Protein AF-A0A2T4LJY0-F1 (afdb_monomer_lite)

Radius of gyration: 18.74 Å; chains: 1; bounding box: 38×37×56 Å

Sequence (133 aa):
SNMKETLFNQITEEEFNLIVSLGTGAVKVPRYFFISEEDTFEPNQTYTLFTHTYNGIKRNGYHFYTQLEQGDKLVFYNKKMDQSVVGIGEVTQHIHEKSPIAGRTNSTAIEVLYEHHITPLTLSTLNKHPKLK

Structure (mmCIF, N/CA/C/O backbone):
data_AF-A0A2T4LJY0-F1
#
_entry.id   AF-A0A2T4LJY0-F1
#
loop_
_atom_site.group_PDB
_atom_site.id
_atom_site.type_symbol
_atom_site.label_atom_id
_atom_site.label_alt_id
_atom_site.label_comp_id
_atom_site.label_asym_id
_atom_site.label_entity_id
_atom_site.label_seq_id
_atom_site.pdbx_PDB_ins_code
_atom_site.Cartn_x
_atom_site.Cartn_y
_atom_site.Cartn_z
_atom_site.occupancy
_atom_site.B_iso_or_equiv
_atom_site.auth_seq_id
_atom_site.auth_comp_id
_atom_site.auth_asym_id
_atom_site.auth_atom_id
_atom_site.pdbx_PDB_model_num
ATOM 1 N N . SER A 1 1 ? 7.086 -12.219 24.845 1.00 49.09 1 SER A N 1
ATOM 2 C CA . SER A 1 1 ? 6.364 -12.814 25.985 1.00 49.09 1 SER A CA 1
ATOM 3 C C . SER A 1 1 ? 6.324 -11.788 27.099 1.00 49.09 1 SER A C 1
ATOM 5 O O . SER A 1 1 ? 7.398 -11.411 27.543 1.00 49.09 1 SER A O 1
ATOM 7 N N . ASN A 1 2 ? 5.148 -11.241 27.434 1.00 51.44 2 ASN A N 1
ATOM 8 C CA . ASN A 1 2 ? 4.957 -10.356 28.599 1.00 51.44 2 ASN A CA 1
ATOM 9 C C . ASN A 1 2 ? 3.466 -10.149 28.951 1.00 51.44 2 ASN A C 1
ATOM 11 O O . ASN A 1 2 ? 3.077 -9.075 29.396 1.00 51.44 2 ASN A O 1
ATOM 15 N N . MET A 1 3 ? 2.613 -11.161 28.769 1.00 61.09 3 MET A N 1
ATOM 16 C CA . MET A 1 3 ? 1.339 -11.173 29.497 1.00 61.09 3 MET A CA 1
ATOM 17 C C . MET A 1 3 ? 1.603 -11.839 30.842 1.00 61.09 3 MET A C 1
ATOM 19 O O . MET A 1 3 ? 1.994 -13.002 30.890 1.00 61.09 3 MET A O 1
ATOM 23 N N . LYS A 1 4 ? 1.476 -11.068 31.921 1.00 70.88 4 LYS A N 1
ATOM 24 C CA . LYS A 1 4 ? 1.493 -11.591 33.289 1.00 70.88 4 LYS A CA 1
ATOM 25 C C . LYS A 1 4 ? 0.062 -11.959 33.666 1.00 70.88 4 LYS A C 1
ATOM 27 O O . LYS A 1 4 ? -0.871 -11.308 33.200 1.00 70.88 4 LYS A O 1
ATOM 32 N N . GLU A 1 5 ? -0.110 -12.977 34.500 1.00 75.88 5 GLU A N 1
ATOM 33 C CA . GLU A 1 5 ? -1.409 -13.277 35.105 1.00 75.88 5 GLU A CA 1
ATOM 34 C C . GLU A 1 5 ? -1.901 -12.025 35.842 1.00 75.88 5 GLU A C 1
ATOM 36 O O . GLU A 1 5 ? -1.234 -11.506 36.738 1.00 75.88 5 GLU A O 1
ATOM 41 N N . THR A 1 6 ? -3.007 -11.444 35.387 1.00 74.06 6 THR A N 1
ATOM 42 C CA . THR A 1 6 ? -3.549 -10.190 35.919 1.00 74.06 6 THR A CA 1
ATOM 43 C C . THR A 1 6 ? -5.058 -10.200 35.727 1.00 74.06 6 THR A C 1
ATOM 45 O O . THR A 1 6 ? -5.552 -10.608 34.677 1.00 74.06 6 THR A O 1
ATOM 48 N N . LEU A 1 7 ? -5.791 -9.768 36.751 1.00 76.06 7 LEU A N 1
ATOM 49 C CA . LEU A 1 7 ? -7.230 -9.555 36.658 1.00 76.06 7 LEU A CA 1
ATOM 50 C C . LEU A 1 7 ? -7.484 -8.315 35.789 1.00 76.06 7 LEU A C 1
ATOM 52 O O . LEU A 1 7 ? -6.961 -7.240 36.084 1.00 76.06 7 LEU A O 1
ATOM 56 N N . PHE A 1 8 ? -8.276 -8.453 3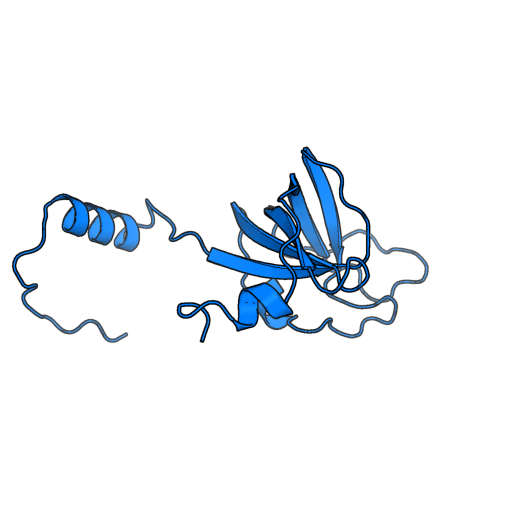4.727 1.00 77.81 8 PHE A N 1
ATOM 57 C CA . PHE A 1 8 ? -8.745 -7.292 33.973 1.00 77.81 8 PHE A CA 1
ATOM 58 C C . PHE A 1 8 ? -9.708 -6.465 34.842 1.00 77.81 8 PHE A C 1
ATOM 60 O O . PHE A 1 8 ? -10.474 -7.021 35.632 1.00 77.81 8 PHE A O 1
ATOM 67 N N . ASN A 1 9 ? -9.688 -5.137 34.688 1.00 78.06 9 ASN A N 1
ATOM 68 C CA . ASN A 1 9 ? -10.768 -4.285 35.198 1.00 78.06 9 ASN A CA 1
ATOM 69 C C . ASN A 1 9 ? -12.103 -4.686 34.539 1.00 78.06 9 ASN A C 1
ATOM 71 O O . ASN A 1 9 ? -12.104 -5.432 33.563 1.00 78.06 9 ASN A O 1
ATOM 75 N N . GLN A 1 10 ? -13.240 -4.201 35.052 1.00 84.00 10 GLN A N 1
ATOM 76 C CA . GLN A 1 10 ? -14.543 -4.447 34.419 1.00 84.00 10 GLN A CA 1
ATOM 77 C C . GLN A 1 10 ? -14.523 -3.952 32.963 1.00 84.00 10 GLN A C 1
ATOM 79 O O . GLN A 1 10 ? -14.546 -2.748 32.722 1.00 84.00 10 GLN A O 1
ATOM 84 N N . ILE A 1 11 ? -14.436 -4.893 32.022 1.00 88.25 11 ILE A N 1
ATOM 85 C CA . ILE A 1 11 ? -14.542 -4.664 30.580 1.00 88.25 11 ILE A CA 1
ATOM 86 C C . ILE A 1 11 ? -15.931 -5.072 30.102 1.00 88.25 11 ILE A C 1
ATOM 88 O O . ILE A 1 11 ? -16.607 -5.899 30.719 1.00 88.25 11 ILE A O 1
ATOM 92 N N . THR A 1 12 ? -16.349 -4.487 28.993 1.00 90.25 12 THR A N 1
ATOM 93 C CA . THR A 1 12 ? -17.580 -4.856 28.299 1.00 90.25 12 THR A CA 1
ATOM 94 C C . THR A 1 12 ? -17.445 -6.218 27.612 1.00 90.25 12 THR A C 1
ATOM 96 O O . THR A 1 12 ? -16.344 -6.699 27.330 1.00 90.25 12 THR A O 1
ATOM 99 N N . GLU A 1 13 ? -18.580 -6.851 27.307 1.00 89.81 13 GLU A N 1
ATOM 100 C CA . GLU A 1 13 ? -18.612 -8.096 26.528 1.00 89.81 13 GLU A CA 1
ATOM 101 C C . GLU A 1 13 ? -18.007 -7.906 25.125 1.00 89.81 13 GLU A C 1
ATOM 103 O O . GLU A 1 13 ? -17.319 -8.788 24.614 1.00 89.81 13 GLU A O 1
ATOM 108 N N . GLU A 1 14 ? -18.192 -6.728 24.529 1.00 88.00 14 GLU A N 1
ATOM 109 C CA . GLU A 1 14 ? -17.622 -6.354 23.231 1.00 88.00 14 GLU A CA 1
ATOM 110 C C . GLU A 1 14 ? -16.087 -6.341 23.268 1.00 88.00 14 GLU A C 1
ATOM 112 O O . GLU A 1 14 ? -15.436 -6.932 22.404 1.00 88.00 14 GLU A O 1
ATOM 117 N N . GLU A 1 15 ? -15.496 -5.733 24.300 1.00 86.56 15 GLU A N 1
ATOM 118 C CA . GLU A 1 15 ? -14.043 -5.719 24.505 1.00 86.56 15 GLU A CA 1
ATOM 119 C C . GLU A 1 15 ? -13.495 -7.123 24.778 1.00 86.56 15 GLU A C 1
ATOM 121 O O . GLU A 1 15 ? -12.456 -7.496 24.229 1.00 86.56 15 GLU A O 1
ATOM 126 N N . PHE A 1 16 ? -14.200 -7.929 25.578 1.00 88.19 16 PHE A N 1
ATOM 127 C CA . PHE A 1 16 ? -13.819 -9.319 25.827 1.00 88.19 16 PHE A CA 1
ATOM 128 C C . PHE A 1 16 ? -13.817 -10.140 24.531 1.00 88.19 16 PHE A C 1
ATOM 130 O O . PHE A 1 16 ? -12.824 -10.796 24.211 1.00 88.19 16 PHE A O 1
ATOM 137 N N . ASN A 1 17 ? -14.892 -10.053 23.746 1.00 88.50 17 ASN A N 1
ATOM 138 C CA . ASN A 1 17 ? -15.019 -10.754 22.472 1.00 88.50 17 ASN A CA 1
ATOM 139 C C . ASN A 1 17 ? -13.956 -10.306 21.468 1.00 88.50 17 ASN A C 1
ATOM 141 O O . ASN A 1 17 ? -13.409 -11.144 20.748 1.00 88.50 17 ASN A O 1
ATOM 145 N N . LEU A 1 18 ? -13.607 -9.017 21.446 1.00 85.00 18 LEU A N 1
ATOM 146 C CA . LEU A 1 18 ? -12.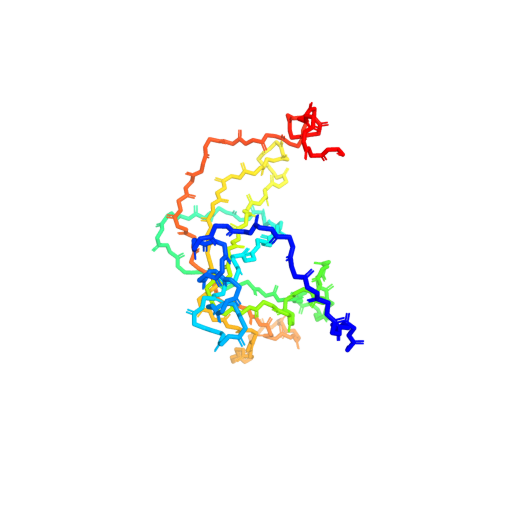502 -8.512 20.637 1.00 85.00 18 LEU A CA 1
ATOM 147 C C . LEU A 1 18 ? -11.169 -9.138 21.066 1.00 85.00 18 LEU A C 1
ATOM 149 O O . LEU A 1 18 ? -10.452 -9.654 20.215 1.00 85.00 18 LEU A O 1
ATOM 153 N N . ILE A 1 19 ? -10.846 -9.153 22.363 1.00 84.69 19 ILE A N 1
ATOM 154 C CA . ILE A 1 19 ? -9.605 -9.757 22.880 1.00 84.69 19 ILE A CA 1
ATOM 155 C C . ILE A 1 19 ? -9.524 -11.242 22.510 1.00 84.69 19 ILE A C 1
ATOM 157 O O . ILE A 1 19 ? -8.490 -11.695 22.017 1.00 84.69 19 ILE A O 1
ATOM 161 N N . VAL A 1 20 ? -10.612 -11.995 22.698 1.00 86.25 20 VAL A N 1
ATOM 162 C CA . VAL A 1 20 ? -10.683 -13.415 22.319 1.00 86.25 20 VAL A CA 1
ATOM 163 C C . VAL A 1 20 ? -10.510 -13.582 20.809 1.00 86.25 20 VAL A C 1
ATOM 165 O O . VAL A 1 20 ? -9.737 -14.431 20.365 1.00 86.25 20 VAL A O 1
ATOM 168 N N . SER A 1 21 ? -11.170 -12.751 20.004 1.00 83.88 21 SER A N 1
ATOM 169 C CA . SER A 1 21 ? -11.081 -12.809 18.540 1.00 83.88 21 SER A CA 1
ATOM 170 C C . SER A 1 21 ? -9.680 -12.469 18.024 1.00 83.88 21 SER A C 1
ATOM 172 O O . SER A 1 21 ? -9.205 -13.088 17.075 1.00 83.88 21 SER A O 1
ATOM 174 N N . LEU A 1 22 ? -8.988 -11.530 18.675 1.00 82.81 22 LEU A N 1
ATOM 175 C CA . LEU A 1 22 ? -7.590 -11.203 18.396 1.00 82.81 22 LEU A CA 1
ATOM 176 C C . LEU A 1 22 ? -6.652 -12.340 18.819 1.00 82.81 22 LEU A C 1
ATOM 178 O O . LEU A 1 22 ? -5.775 -12.731 18.053 1.00 82.81 22 LEU A O 1
ATOM 182 N N . GLY A 1 23 ? -6.849 -12.904 20.015 1.00 80.62 23 GLY A N 1
ATOM 183 C CA . GLY A 1 23 ? -6.024 -13.992 20.549 1.00 80.62 23 GLY A CA 1
ATOM 184 C C . GLY A 1 23 ? -6.174 -15.312 19.787 1.00 80.62 23 GLY A C 1
ATOM 185 O O . GLY A 1 23 ? -5.218 -16.074 19.680 1.00 80.62 23 GLY A O 1
ATOM 186 N N . THR A 1 24 ? -7.355 -15.566 19.220 1.00 84.94 24 THR A N 1
ATOM 187 C CA . THR A 1 24 ? -7.629 -16.725 18.353 1.00 84.94 24 THR A CA 1
ATOM 188 C C . THR A 1 24 ? -7.232 -16.491 16.894 1.00 84.94 24 THR A C 1
ATOM 190 O O . THR A 1 24 ? -7.223 -17.436 16.109 1.00 84.94 24 THR A O 1
ATOM 193 N N . GLY A 1 25 ? -6.910 -15.249 16.515 1.00 75.19 25 GLY A N 1
ATOM 194 C CA . GLY A 1 25 ? -6.634 -14.863 15.131 1.00 75.19 25 GLY A CA 1
ATOM 195 C C . GLY A 1 25 ? -7.874 -14.814 14.231 1.00 75.19 25 GLY A C 1
ATOM 196 O O . GLY A 1 25 ? -7.728 -14.648 13.021 1.00 75.19 25 GLY A O 1
ATOM 197 N N . ALA A 1 26 ? -9.082 -14.940 14.794 1.00 76.56 26 ALA A N 1
ATOM 198 C CA . ALA A 1 26 ? -10.342 -14.813 14.061 1.00 76.56 26 ALA A CA 1
ATOM 199 C C . ALA A 1 26 ? -10.550 -13.392 13.510 1.00 76.56 26 ALA A C 1
ATOM 201 O O . ALA A 1 26 ? -11.180 -13.209 12.471 1.00 76.56 26 ALA A O 1
ATOM 202 N N . VAL A 1 27 ? -9.993 -12.389 14.193 1.00 74.88 27 VAL A N 1
ATOM 203 C CA . VAL A 1 27 ? -9.961 -10.995 13.746 1.00 74.88 27 VAL A CA 1
ATOM 204 C C . VAL A 1 27 ? -8.507 -10.551 13.629 1.00 74.88 27 VAL A C 1
ATOM 206 O O . VAL A 1 27 ? -7.722 -10.709 14.563 1.00 74.88 27 VAL A O 1
ATOM 209 N N . LYS A 1 28 ? -8.148 -9.955 12.487 1.00 69.69 28 LYS A N 1
ATOM 210 C CA . LYS A 1 28 ? -6.881 -9.235 12.321 1.00 69.69 28 LYS A CA 1
ATOM 211 C C . LYS A 1 28 ? -7.106 -7.750 12.580 1.00 69.69 28 LYS A C 1
ATOM 213 O O . LYS A 1 28 ? -8.047 -7.163 12.050 1.00 69.69 28 LYS A O 1
ATOM 218 N N . VAL A 1 29 ? -6.228 -7.134 13.371 1.00 72.81 29 VAL A N 1
ATOM 219 C CA . VAL A 1 29 ? -6.201 -5.670 13.500 1.00 72.81 29 VAL A CA 1
ATOM 220 C C . VAL A 1 29 ? -5.844 -5.089 12.130 1.00 72.81 29 VAL A C 1
ATOM 222 O O . VAL A 1 29 ? -4.827 -5.506 11.570 1.00 72.81 29 VAL A O 1
ATOM 225 N N . PRO A 1 30 ? -6.627 -4.143 11.582 1.00 70.12 30 PRO A N 1
ATOM 226 C CA . PRO A 1 30 ? -6.289 -3.527 10.309 1.00 70.12 30 PRO A CA 1
ATOM 227 C C . PRO A 1 30 ? -4.963 -2.780 10.453 1.00 70.12 30 PRO A C 1
ATOM 229 O O . PRO A 1 30 ? -4.830 -1.865 11.271 1.00 70.12 30 PRO A O 1
ATOM 232 N N . ARG A 1 31 ? -3.968 -3.191 9.668 1.00 85.75 31 ARG A N 1
ATOM 233 C CA . ARG A 1 31 ? -2.685 -2.497 9.571 1.00 85.75 31 ARG A CA 1
ATOM 234 C C . ARG A 1 31 ? -2.739 -1.553 8.384 1.00 85.75 31 ARG A C 1
ATOM 236 O O . ARG A 1 31 ? -3.236 -1.913 7.319 1.00 85.75 31 ARG A O 1
ATOM 243 N N . TYR A 1 32 ? -2.222 -0.351 8.592 1.00 87.12 32 TYR A N 1
ATOM 244 C CA . TYR A 1 32 ? -2.177 0.692 7.578 1.00 87.12 32 TYR A CA 1
ATOM 245 C C . TYR A 1 32 ? -0.724 0.973 7.232 1.00 87.12 32 TYR A C 1
ATOM 247 O O . TYR A 1 32 ? 0.088 1.238 8.122 1.00 87.12 32 TYR A O 1
ATOM 255 N N . PHE A 1 33 ? -0.400 0.936 5.946 1.00 90.00 33 PHE A N 1
ATOM 256 C CA . PHE A 1 33 ? 0.927 1.258 5.453 1.00 90.00 33 PHE A CA 1
ATOM 257 C C . PHE A 1 33 ? 0.879 2.447 4.501 1.00 90.00 33 PHE A C 1
ATOM 259 O O . PHE A 1 33 ? 0.075 2.509 3.574 1.00 90.00 33 PHE A O 1
ATOM 266 N N . PHE A 1 34 ? 1.755 3.412 4.746 1.00 90.25 34 PHE A N 1
ATOM 267 C CA . PHE A 1 34 ? 1.872 4.609 3.933 1.00 90.25 34 PHE A CA 1
ATOM 268 C C . PHE A 1 34 ? 2.878 4.370 2.813 1.00 90.25 34 PHE A C 1
ATOM 270 O O . PHE A 1 34 ? 4.053 4.104 3.080 1.00 90.25 34 PHE A O 1
ATOM 277 N N . ILE A 1 35 ? 2.432 4.491 1.565 1.00 91.62 35 ILE A N 1
ATOM 278 C CA . ILE A 1 35 ? 3.265 4.238 0.394 1.00 91.62 35 ILE A CA 1
ATOM 279 C C . ILE A 1 35 ? 3.402 5.488 -0.465 1.00 91.62 35 ILE A C 1
ATOM 281 O O . ILE A 1 35 ? 2.429 6.183 -0.744 1.00 91.62 35 ILE A O 1
ATOM 285 N N . SER A 1 36 ? 4.637 5.785 -0.868 1.00 92.19 36 SER A N 1
ATOM 286 C CA . SER A 1 36 ? 4.940 6.913 -1.744 1.00 92.19 36 SER A CA 1
ATOM 287 C C . SER A 1 36 ? 5.109 6.418 -3.170 1.00 92.19 36 SER A C 1
ATOM 289 O O . SER A 1 36 ? 6.101 5.749 -3.465 1.00 92.19 36 SER A O 1
ATOM 291 N N . GLU A 1 37 ? 4.199 6.829 -4.044 1.00 92.06 37 GLU A N 1
ATOM 292 C CA . GLU A 1 37 ? 4.243 6.539 -5.476 1.00 92.06 37 GLU A CA 1
ATOM 293 C C . GLU A 1 37 ? 4.059 7.822 -6.286 1.00 92.06 37 GLU A C 1
ATOM 295 O O . GLU A 1 37 ? 3.418 8.775 -5.846 1.00 92.06 37 GLU A O 1
ATOM 300 N N . GLU A 1 38 ? 4.681 7.875 -7.459 1.00 88.88 38 GLU A N 1
ATOM 301 C CA . GLU A 1 38 ? 4.594 9.039 -8.351 1.00 88.88 38 GLU A CA 1
ATOM 302 C C . GLU A 1 38 ? 3.626 8.823 -9.512 1.00 88.88 38 GLU A C 1
ATOM 304 O O . GLU A 1 38 ? 3.195 9.802 -10.123 1.00 88.88 38 GLU A O 1
ATOM 309 N N . ASP A 1 39 ? 3.291 7.565 -9.790 1.00 87.88 39 ASP A N 1
ATOM 310 C CA . ASP A 1 39 ? 2.401 7.171 -10.871 1.00 87.88 39 ASP A CA 1
ATOM 311 C C . ASP A 1 39 ? 0.941 7.539 -10.565 1.00 87.88 39 ASP A C 1
ATOM 313 O O . ASP A 1 39 ? 0.543 7.766 -9.415 1.00 87.88 39 ASP A O 1
ATOM 317 N N . THR A 1 40 ? 0.139 7.619 -11.624 1.00 88.25 40 THR A N 1
ATOM 318 C CA . THR A 1 40 ? -1.313 7.777 -11.527 1.00 88.25 40 THR A CA 1
ATOM 319 C C . THR A 1 40 ? -1.956 6.402 -11.382 1.00 88.25 40 THR A C 1
ATOM 321 O O . THR A 1 40 ? -1.629 5.480 -12.126 1.00 88.25 40 THR A O 1
ATOM 324 N N . PHE A 1 41 ? -2.869 6.278 -10.422 1.00 93.31 41 PHE A N 1
ATOM 325 C CA . PHE A 1 41 ? -3.605 5.052 -10.133 1.00 93.31 41 PHE A CA 1
ATOM 326 C C . PHE A 1 41 ? -5.076 5.259 -10.463 1.00 93.31 41 PHE A C 1
ATOM 328 O O . PHE A 1 41 ? -5.630 6.303 -10.135 1.00 93.31 41 PHE A O 1
ATOM 335 N N . GLU A 1 42 ? -5.702 4.253 -11.057 1.00 95.81 42 GLU A N 1
ATOM 336 C CA . GLU A 1 42 ? -7.122 4.226 -11.372 1.00 95.81 42 GLU A CA 1
ATOM 337 C C . GLU A 1 42 ? -7.867 3.338 -10.363 1.00 95.81 42 GLU A C 1
ATOM 339 O O . GLU A 1 42 ? -7.362 2.271 -9.989 1.00 95.81 42 GLU A O 1
ATOM 344 N N . PRO A 1 43 ? -9.067 3.741 -9.909 1.00 96.94 43 PRO A N 1
ATOM 345 C CA . PRO A 1 43 ? -9.886 2.953 -8.993 1.00 96.94 43 PRO A CA 1
ATOM 346 C C . PRO A 1 43 ? -10.182 1.542 -9.507 1.00 96.94 43 PRO A C 1
ATOM 348 O O . PRO A 1 43 ? -10.450 1.330 -10.690 1.00 96.94 43 PRO A O 1
ATOM 351 N N . ASN A 1 44 ? -10.216 0.590 -8.579 1.00 96.62 44 ASN A N 1
ATOM 352 C CA . ASN A 1 44 ? -10.485 -0.830 -8.802 1.00 96.62 44 ASN A CA 1
ATOM 353 C C . ASN A 1 44 ? -9.497 -1.533 -9.749 1.00 96.62 44 ASN A C 1
ATOM 355 O O . ASN A 1 44 ? -9.863 -2.504 -10.414 1.00 96.62 44 ASN A O 1
ATOM 359 N N . GLN A 1 45 ? -8.247 -1.066 -9.810 1.00 97.56 45 GLN A N 1
ATOM 360 C CA . GLN A 1 45 ? -7.183 -1.714 -10.580 1.00 97.56 45 GLN A CA 1
ATOM 361 C C . GLN A 1 45 ? -6.074 -2.268 -9.687 1.00 97.56 45 GLN A C 1
ATOM 363 O O . GLN A 1 45 ? -5.737 -1.703 -8.643 1.00 97.56 45 GLN A O 1
ATOM 368 N N . THR A 1 46 ? -5.492 -3.386 -10.122 1.00 97.31 46 THR A N 1
ATOM 369 C CA . THR A 1 46 ? -4.345 -4.008 -9.461 1.00 97.31 46 THR A CA 1
ATOM 370 C C . THR A 1 46 ? -3.040 -3.527 -10.082 1.00 97.31 46 THR A C 1
ATOM 372 O O . THR A 1 46 ? -2.886 -3.527 -11.303 1.00 97.31 46 THR A O 1
ATOM 375 N N . TYR A 1 47 ? -2.087 -3.164 -9.231 1.00 97.19 47 TYR A N 1
ATOM 376 C CA . TYR A 1 47 ? -0.778 -2.659 -9.613 1.00 97.19 47 TYR A CA 1
ATOM 377 C C . TYR A 1 47 ? 0.340 -3.462 -8.965 1.00 97.19 47 TYR A C 1
ATOM 379 O O . TYR A 1 47 ? 0.271 -3.834 -7.792 1.00 97.19 47 TYR A O 1
ATOM 387 N N . THR A 1 48 ? 1.417 -3.633 -9.724 1.00 95.88 48 THR A N 1
ATOM 388 C CA . THR A 1 48 ? 2.659 -4.224 -9.237 1.00 95.88 48 THR A CA 1
ATOM 389 C C . THR A 1 48 ? 3.554 -3.138 -8.669 1.00 95.88 48 THR A C 1
ATOM 391 O O . THR A 1 48 ? 4.051 -2.286 -9.407 1.00 95.88 48 THR A O 1
ATOM 394 N N . LEU A 1 49 ? 3.835 -3.211 -7.371 1.00 95.06 49 LEU A N 1
ATOM 395 C CA . LEU A 1 49 ? 4.785 -2.316 -6.723 1.00 95.06 49 LEU A CA 1
ATOM 396 C C . LEU A 1 49 ? 6.075 -3.064 -6.432 1.00 95.06 49 LEU A C 1
ATOM 398 O O . LEU A 1 49 ? 6.145 -3.962 -5.592 1.00 95.06 49 LEU A O 1
ATOM 402 N N . PHE A 1 50 ? 7.131 -2.674 -7.133 1.00 94.62 50 PHE A N 1
ATOM 403 C CA . PHE A 1 50 ? 8.439 -3.258 -6.907 1.00 94.62 50 PHE A CA 1
ATOM 404 C C . PHE A 1 50 ? 9.072 -2.735 -5.619 1.00 94.62 50 PHE A C 1
ATOM 406 O O . PHE A 1 50 ? 8.989 -1.545 -5.317 1.00 94.62 50 PHE A O 1
ATOM 413 N N . THR A 1 51 ? 9.771 -3.609 -4.892 1.00 94.12 51 THR A N 1
ATOM 414 C CA . THR A 1 51 ? 10.400 -3.279 -3.597 1.00 94.12 51 THR A CA 1
ATOM 415 C C . THR A 1 51 ? 11.828 -2.739 -3.733 1.00 94.12 51 THR A C 1
ATOM 417 O O . THR A 1 51 ? 12.409 -2.225 -2.773 1.00 94.12 51 THR A O 1
ATOM 420 N N . HIS A 1 52 ? 12.381 -2.797 -4.946 1.00 94.31 52 HIS A N 1
ATOM 421 C CA . HIS A 1 52 ? 13.707 -2.298 -5.306 1.00 94.31 52 HIS A CA 1
ATOM 422 C C . HIS A 1 52 ? 13.633 -1.327 -6.498 1.00 94.31 52 HIS A C 1
ATOM 424 O O . HIS A 1 52 ? 12.646 -1.296 -7.235 1.00 94.31 52 HIS A O 1
ATOM 430 N N . THR A 1 53 ? 14.688 -0.549 -6.726 1.00 91.75 53 THR A N 1
ATOM 431 C CA . THR A 1 53 ? 14.900 0.207 -7.969 1.00 91.75 53 THR A CA 1
ATOM 432 C C . THR A 1 53 ? 15.292 -0.731 -9.117 1.00 91.75 53 THR A C 1
ATOM 434 O O . THR A 1 53 ? 15.571 -1.912 -8.895 1.00 91.75 53 THR A O 1
ATOM 437 N N . TYR A 1 54 ? 15.359 -0.211 -10.348 1.00 89.81 54 TYR A N 1
ATOM 438 C CA . TYR A 1 54 ? 15.815 -0.977 -11.519 1.00 89.81 54 TYR A CA 1
ATOM 439 C C . TYR A 1 54 ? 17.189 -1.635 -11.309 1.00 89.81 54 TYR A C 1
ATOM 441 O O . TYR A 1 54 ? 17.373 -2.793 -11.676 1.00 89.81 54 TYR A O 1
ATOM 449 N N . ASN A 1 55 ? 18.103 -0.956 -10.611 1.00 91.69 55 ASN A N 1
ATOM 450 C CA . ASN A 1 55 ? 19.453 -1.454 -10.322 1.00 91.69 55 ASN A CA 1
ATOM 451 C C . ASN A 1 55 ? 19.516 -2.397 -9.104 1.00 91.69 55 ASN A C 1
ATOM 453 O O . ASN A 1 55 ? 20.605 -2.758 -8.668 1.00 91.69 55 ASN A O 1
ATOM 457 N N . GLY A 1 56 ? 18.375 -2.773 -8.516 1.00 90.19 56 GLY A N 1
ATOM 458 C CA . GLY A 1 56 ? 18.321 -3.670 -7.358 1.00 90.19 56 GLY A CA 1
ATOM 459 C C . GLY A 1 56 ? 18.588 -2.997 -6.007 1.00 90.19 56 GLY A C 1
ATOM 460 O O . GLY A 1 56 ? 18.822 -3.689 -5.021 1.00 90.19 56 GLY A O 1
ATOM 461 N N . ILE A 1 57 ? 18.534 -1.663 -5.919 1.00 93.62 57 ILE A N 1
ATOM 462 C CA . ILE A 1 57 ? 18.663 -0.949 -4.637 1.00 93.62 57 ILE A CA 1
ATOM 463 C C . ILE A 1 57 ? 17.322 -1.004 -3.905 1.00 93.62 57 ILE A C 1
ATOM 465 O O . ILE A 1 57 ? 16.291 -0.678 -4.488 1.00 93.62 57 ILE A O 1
ATOM 469 N N . LYS A 1 58 ? 17.317 -1.391 -2.628 1.00 94.69 58 LYS A N 1
ATOM 470 C CA . LYS A 1 58 ? 16.106 -1.425 -1.791 1.00 94.69 58 LYS A CA 1
ATOM 471 C C . LYS A 1 58 ? 15.443 -0.050 -1.732 1.00 94.69 58 LYS A C 1
ATOM 473 O O . LYS A 1 58 ? 16.114 0.948 -1.475 1.00 94.69 58 LYS A O 1
ATOM 478 N N . ARG A 1 59 ? 14.125 0.005 -1.938 1.00 92.12 59 ARG A N 1
ATOM 479 C CA . ARG A 1 59 ? 13.356 1.238 -1.732 1.00 92.12 59 ARG A CA 1
ATOM 480 C C . ARG A 1 59 ? 13.342 1.613 -0.251 1.00 92.12 59 ARG A C 1
ATOM 482 O O . ARG A 1 59 ? 13.478 0.762 0.633 1.00 92.12 59 ARG A O 1
ATOM 489 N N . ASN A 1 60 ? 13.121 2.896 0.019 1.00 86.88 60 ASN A N 1
ATOM 490 C CA . ASN A 1 60 ? 12.888 3.367 1.380 1.00 86.88 60 ASN A CA 1
ATOM 491 C C . ASN A 1 60 ? 11.708 2.611 1.999 1.00 86.88 60 ASN A C 1
ATOM 493 O O . ASN A 1 60 ? 10.676 2.422 1.356 1.00 86.88 60 ASN A O 1
ATOM 497 N N . GLY A 1 61 ? 11.885 2.158 3.240 1.00 84.19 61 GLY A N 1
ATOM 498 C CA . GLY A 1 61 ? 10.882 1.349 3.925 1.00 84.19 61 GLY A CA 1
ATOM 499 C C . GLY A 1 61 ? 10.834 -0.120 3.491 1.00 84.19 61 GLY A C 1
ATOM 500 O O . GLY A 1 61 ? 9.874 -0.791 3.845 1.00 84.19 61 GLY A O 1
ATOM 501 N N . TYR A 1 62 ? 11.850 -0.648 2.784 1.00 89.88 62 TYR A N 1
ATOM 502 C CA . TYR A 1 62 ? 11.920 -2.059 2.352 1.00 89.88 62 TYR A CA 1
ATOM 503 C C . TYR A 1 62 ? 11.504 -3.069 3.436 1.00 89.88 62 TYR A C 1
ATOM 505 O O . TYR A 1 62 ? 10.777 -4.017 3.159 1.00 89.88 62 TYR A O 1
ATOM 513 N N . HIS A 1 63 ? 11.944 -2.853 4.678 1.00 89.06 63 HIS A N 1
ATOM 514 C CA . HIS A 1 63 ? 11.621 -3.734 5.799 1.00 89.06 63 HIS A CA 1
ATOM 515 C C . HIS A 1 63 ? 10.108 -3.909 6.006 1.00 89.06 63 HIS A C 1
ATOM 517 O O . HIS A 1 63 ? 9.659 -5.012 6.301 1.00 89.06 63 HIS A O 1
ATOM 523 N N . PHE A 1 64 ? 9.308 -2.870 5.769 1.00 90.06 64 PHE A N 1
ATOM 524 C CA . PHE A 1 64 ? 7.859 -2.955 5.918 1.00 90.06 64 PHE A CA 1
ATOM 525 C C . PHE A 1 64 ? 7.218 -3.832 4.842 1.00 90.06 64 PHE A C 1
ATOM 527 O O . PHE A 1 64 ? 6.310 -4.590 5.154 1.00 90.06 64 PHE A O 1
ATOM 534 N N . TYR A 1 65 ? 7.747 -3.844 3.613 1.00 90.88 65 TYR A N 1
ATOM 535 C CA . TYR A 1 65 ? 7.244 -4.734 2.556 1.00 90.88 65 TYR A CA 1
ATOM 536 C C . TYR A 1 65 ? 7.391 -6.218 2.914 1.00 90.88 65 TYR A C 1
ATOM 538 O O . TYR A 1 65 ? 6.602 -7.031 2.453 1.00 90.88 65 TYR A O 1
ATOM 546 N N . THR A 1 66 ? 8.375 -6.576 3.749 1.00 90.56 66 THR A N 1
ATOM 547 C CA . THR A 1 66 ? 8.537 -7.954 4.252 1.00 90.56 66 THR A CA 1
ATOM 548 C C . THR A 1 66 ? 7.586 -8.317 5.393 1.00 90.56 66 THR A C 1
ATOM 550 O O . THR A 1 66 ? 7.542 -9.473 5.794 1.00 90.56 66 THR A O 1
ATOM 553 N N . GLN A 1 67 ? 6.860 -7.337 5.933 1.00 90.44 67 GLN A N 1
ATOM 554 C CA . GLN A 1 67 ? 5.892 -7.509 7.018 1.00 90.44 67 GLN A CA 1
ATOM 555 C C . GLN A 1 67 ? 4.442 -7.385 6.543 1.00 90.44 67 GLN A C 1
ATOM 557 O O . GLN A 1 67 ? 3.539 -7.753 7.296 1.00 90.44 67 GLN A O 1
ATOM 562 N N . LEU A 1 68 ? 4.222 -6.829 5.345 1.00 91.44 68 LEU A N 1
ATOM 563 C CA . LEU A 1 68 ? 2.898 -6.662 4.756 1.00 91.44 68 LEU A CA 1
ATOM 564 C C . LEU A 1 68 ? 2.258 -8.017 4.496 1.00 91.44 68 LEU A C 1
ATOM 566 O O . LEU A 1 68 ? 2.896 -8.903 3.955 1.00 91.44 68 LEU A O 1
ATOM 570 N N . GLU A 1 69 ? 0.983 -8.148 4.816 1.00 91.00 69 GLU A N 1
ATOM 571 C CA . GLU A 1 69 ? 0.170 -9.329 4.554 1.00 91.00 69 GLU A CA 1
ATOM 572 C C . GLU A 1 69 ? -0.963 -8.975 3.595 1.00 91.00 69 GLU A C 1
ATOM 574 O O . GLU A 1 69 ? -1.365 -7.818 3.473 1.00 91.00 69 GLU A O 1
ATOM 579 N N . GLN A 1 70 ? -1.503 -9.989 2.919 1.00 92.81 70 GLN A N 1
ATOM 580 C CA . GLN A 1 70 ? -2.706 -9.816 2.114 1.00 92.81 70 GLN A CA 1
ATOM 581 C C . GLN A 1 70 ? -3.851 -9.266 2.982 1.00 92.81 70 GLN A C 1
ATOM 583 O O . GLN A 1 70 ? -4.114 -9.782 4.070 1.00 92.81 70 GLN A O 1
ATOM 588 N N . GLY A 1 71 ? -4.522 -8.226 2.485 1.00 91.69 71 GLY A N 1
ATOM 589 C CA . GLY A 1 71 ? -5.589 -7.499 3.175 1.00 91.69 71 GLY A CA 1
ATOM 590 C C . GLY A 1 71 ? -5.125 -6.295 4.003 1.00 91.69 71 GLY A C 1
ATOM 591 O O . GLY A 1 71 ? -5.972 -5.530 4.466 1.00 91.69 71 GLY A O 1
ATOM 592 N N . ASP A 1 72 ? -3.816 -6.076 4.178 1.00 93.31 72 ASP A N 1
ATOM 593 C CA . ASP A 1 72 ? -3.332 -4.834 4.790 1.00 93.31 72 ASP A CA 1
ATOM 594 C C . ASP A 1 72 ? -3.741 -3.621 3.951 1.00 93.31 72 ASP A C 1
ATOM 596 O O . ASP A 1 72 ? -3.664 -3.648 2.719 1.00 93.31 72 ASP A O 1
ATOM 600 N N . LYS A 1 73 ? -4.133 -2.532 4.619 1.00 95.06 73 LYS A N 1
ATOM 601 C CA . LYS A 1 73 ?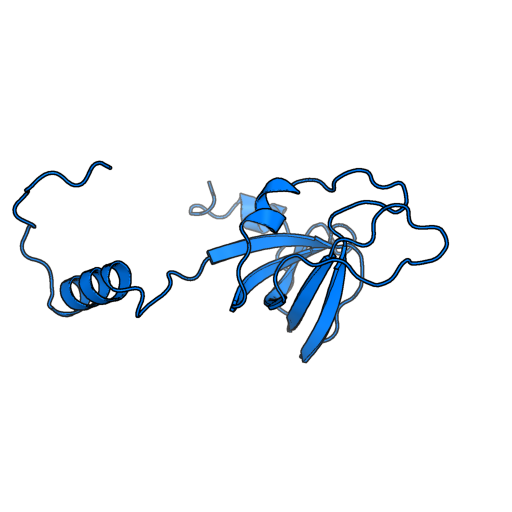 -4.583 -1.305 3.959 1.00 95.06 73 LYS A CA 1
ATOM 602 C C . LYS A 1 73 ? -3.416 -0.389 3.629 1.00 95.06 73 LYS A C 1
ATOM 604 O O . LYS A 1 73 ? -2.468 -0.234 4.399 1.00 95.06 73 LYS A O 1
ATOM 609 N N . LEU A 1 74 ? -3.510 0.254 2.476 1.00 94.88 74 LEU A N 1
ATOM 610 C CA . LEU A 1 74 ? -2.496 1.139 1.929 1.00 94.88 74 LEU A CA 1
ATOM 611 C C . LEU A 1 74 ? -3.039 2.555 1.814 1.00 94.88 74 LEU A C 1
ATOM 613 O O . LEU A 1 74 ? -4.152 2.773 1.342 1.00 94.88 74 LEU A O 1
ATOM 617 N N . VAL A 1 75 ? -2.218 3.518 2.214 1.00 95.00 75 VAL A N 1
ATOM 618 C CA . VAL A 1 75 ? -2.475 4.947 2.059 1.00 95.00 75 VAL A CA 1
ATOM 619 C C . VAL A 1 75 ? -1.500 5.477 1.016 1.00 95.00 75 VAL A C 1
ATOM 621 O O . VAL A 1 75 ? -0.290 5.500 1.251 1.00 95.00 75 VAL A O 1
ATOM 624 N N . PHE A 1 76 ? -2.023 5.878 -0.141 1.00 95.12 76 PHE A N 1
ATOM 625 C CA . PHE A 1 76 ? -1.221 6.313 -1.281 1.00 95.12 76 PHE A CA 1
ATOM 626 C C . PHE A 1 76 ? -0.892 7.793 -1.171 1.00 95.12 76 PHE A C 1
ATOM 628 O O . PHE A 1 76 ? -1.779 8.647 -1.162 1.00 95.12 76 PHE A O 1
ATOM 635 N N . TYR A 1 77 ? 0.399 8.089 -1.140 1.00 93.75 77 TYR A N 1
ATOM 636 C CA . TYR A 1 77 ? 0.950 9.429 -1.122 1.00 93.75 77 TYR A CA 1
ATOM 637 C C . TYR A 1 77 ? 1.690 9.723 -2.415 1.00 93.75 77 TYR A C 1
ATOM 639 O O . TYR A 1 77 ? 2.550 8.950 -2.838 1.00 93.75 77 TYR A O 1
ATOM 647 N N . ASN A 1 78 ? 1.397 10.876 -3.008 1.00 92.75 78 ASN A N 1
ATOM 648 C CA . ASN A 1 78 ? 2.013 11.308 -4.247 1.00 92.75 78 ASN A CA 1
ATOM 649 C C . ASN A 1 78 ? 2.726 12.653 -4.064 1.00 92.75 78 ASN A C 1
ATOM 651 O O . ASN A 1 78 ? 2.125 13.685 -3.760 1.00 92.75 78 ASN A O 1
ATOM 655 N N . LYS A 1 79 ? 4.046 12.637 -4.284 1.00 89.06 79 LYS A N 1
ATOM 656 C CA . LYS A 1 79 ? 4.919 13.814 -4.154 1.00 89.06 79 LYS A CA 1
ATOM 657 C C . LYS A 1 79 ? 4.677 14.867 -5.233 1.00 89.06 79 LYS A C 1
ATOM 659 O O . LYS A 1 79 ? 4.890 16.045 -4.969 1.00 89.06 79 LYS A O 1
ATOM 664 N N . LYS A 1 80 ? 4.246 14.452 -6.426 1.00 90.06 80 LYS A N 1
ATOM 665 C CA . LYS A 1 80 ? 3.956 15.340 -7.562 1.00 90.06 80 LYS A CA 1
ATOM 666 C C . LYS A 1 80 ? 2.578 15.996 -7.448 1.00 90.06 80 LYS A C 1
ATOM 668 O O . LYS A 1 80 ? 2.357 17.038 -8.050 1.00 90.06 80 LYS A O 1
ATOM 673 N N . MET A 1 81 ? 1.688 15.432 -6.632 1.00 87.00 81 MET A N 1
ATOM 674 C CA . MET A 1 81 ? 0.350 15.963 -6.349 1.00 87.00 81 MET A CA 1
ATOM 675 C C . MET A 1 81 ? 0.358 16.831 -5.085 1.00 87.00 81 MET A C 1
ATOM 677 O O . MET A 1 81 ? -0.299 16.509 -4.098 1.00 87.00 81 MET A O 1
ATOM 681 N N . ASP A 1 82 ? 1.161 17.897 -5.090 1.00 88.69 82 ASP A N 1
ATOM 682 C CA . ASP A 1 82 ? 1.322 18.823 -3.952 1.00 88.69 82 ASP A CA 1
ATOM 683 C C . ASP A 1 82 ? 1.627 18.114 -2.619 1.00 88.69 82 ASP A C 1
ATOM 685 O O . ASP A 1 82 ? 1.126 18.480 -1.556 1.00 88.69 82 ASP A O 1
ATOM 689 N N . GLN A 1 83 ? 2.431 17.043 -2.676 1.00 89.69 83 GLN A N 1
ATOM 690 C CA . GLN A 1 83 ? 2.779 16.253 -1.493 1.00 89.69 83 GLN A CA 1
ATOM 691 C C . GLN A 1 83 ? 1.527 15.818 -0.712 1.00 89.69 83 GLN A C 1
ATOM 693 O O . GLN A 1 83 ? 1.386 16.114 0.479 1.00 89.69 83 GLN A O 1
ATOM 698 N N . SER A 1 84 ? 0.605 15.135 -1.393 1.00 92.31 84 SER A N 1
ATOM 699 C CA . SER A 1 84 ? -0.706 14.781 -0.841 1.00 92.31 84 SER A CA 1
ATOM 700 C C . SER A 1 84 ? -0.932 13.284 -0.735 1.00 92.31 84 SER A C 1
ATOM 702 O O . SER A 1 84 ? -0.445 12.499 -1.548 1.00 92.31 84 SER A O 1
ATOM 704 N N . VAL A 1 85 ? -1.743 12.894 0.245 1.00 93.75 85 VAL A N 1
ATOM 705 C CA . VAL A 1 85 ? -2.428 11.600 0.236 1.00 93.75 85 VAL A CA 1
ATOM 706 C C . VAL A 1 85 ? -3.577 11.679 -0.759 1.00 93.75 85 VAL A C 1
ATOM 708 O O . VAL A 1 85 ? -4.387 12.598 -0.677 1.00 93.75 85 VAL A O 1
ATOM 711 N N . VAL A 1 86 ? -3.628 10.736 -1.697 1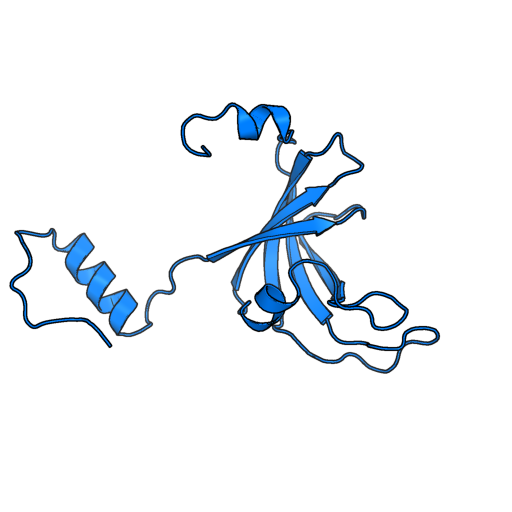.00 95.25 86 VAL A N 1
ATOM 712 C CA . VAL A 1 86 ? -4.517 10.786 -2.870 1.00 95.25 86 VAL A CA 1
ATOM 713 C C . VAL A 1 86 ? -5.472 9.601 -2.971 1.00 95.25 86 VAL A C 1
ATOM 715 O O . VAL A 1 86 ? -6.451 9.669 -3.708 1.00 95.25 86 VAL A O 1
ATOM 718 N N . GLY A 1 87 ? -5.229 8.513 -2.240 1.00 95.06 87 GLY A N 1
ATOM 719 C CA . GLY A 1 87 ? -6.139 7.373 -2.264 1.00 95.06 87 GLY A CA 1
ATOM 720 C C . GLY A 1 87 ? -5.829 6.293 -1.251 1.00 95.06 87 GLY A C 1
ATOM 721 O O . GLY A 1 87 ? -4.857 6.374 -0.493 1.00 95.06 87 GLY A O 1
ATOM 722 N N . ILE A 1 88 ? -6.689 5.283 -1.273 1.00 96.44 88 ILE A N 1
ATOM 723 C CA . ILE A 1 88 ? -6.646 4.121 -0.393 1.00 96.44 88 ILE A CA 1
ATOM 724 C C . ILE A 1 88 ? -6.646 2.859 -1.254 1.00 96.44 88 ILE A C 1
ATOM 726 O O . ILE A 1 88 ? -7.214 2.828 -2.348 1.00 96.44 88 ILE A O 1
ATOM 730 N N . GLY A 1 89 ? -5.989 1.819 -0.760 1.00 96.06 89 GLY A N 1
ATOM 731 C CA . GLY A 1 89 ? -6.030 0.502 -1.367 1.00 96.06 89 GLY A CA 1
ATOM 732 C C . GLY A 1 89 ? -5.681 -0.602 -0.387 1.00 96.06 89 GLY A C 1
ATOM 733 O O . GLY A 1 89 ? -5.656 -0.391 0.827 1.00 96.06 89 GLY A O 1
ATOM 734 N N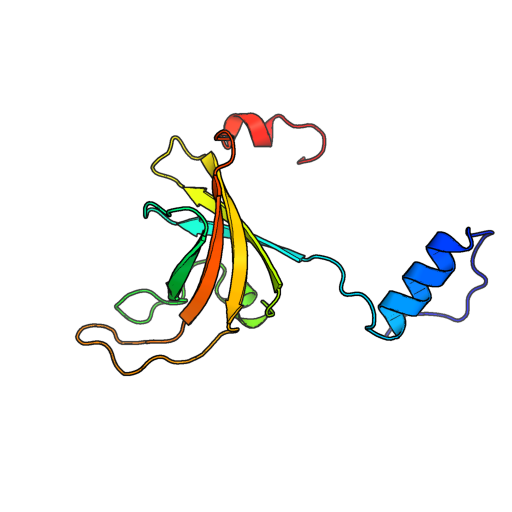 . GLU A 1 90 ? -5.366 -1.772 -0.919 1.00 96.19 90 GLU A N 1
ATOM 735 C CA . GLU A 1 90 ? -4.997 -2.933 -0.120 1.00 96.19 90 GLU A CA 1
ATOM 736 C C . GLU A 1 90 ? -3.957 -3.818 -0.799 1.00 96.19 90 GLU A C 1
ATOM 738 O O . GLU A 1 90 ? -3.831 -3.851 -2.024 1.00 96.19 90 GLU A O 1
ATOM 743 N N . VAL A 1 91 ? -3.206 -4.560 0.008 1.00 96.44 91 VAL A N 1
ATOM 744 C CA . VAL A 1 91 ? -2.286 -5.586 -0.483 1.00 96.44 91 VAL A CA 1
ATOM 745 C C . VAL A 1 91 ? -3.096 -6.794 -0.940 1.00 96.44 91 VAL A C 1
ATOM 747 O O . VAL A 1 91 ? -3.779 -7.434 -0.143 1.00 96.44 91 VAL A O 1
ATOM 750 N N . THR A 1 92 ? -2.982 -7.148 -2.217 1.00 96.56 92 THR A N 1
ATOM 751 C CA . THR A 1 92 ? -3.642 -8.335 -2.787 1.00 96.56 92 THR A CA 1
ATOM 752 C C . THR A 1 92 ? -2.709 -9.533 -2.851 1.00 96.56 92 THR A C 1
ATOM 754 O O . THR A 1 92 ? -3.168 -10.669 -2.754 1.00 96.56 92 THR A O 1
ATOM 757 N N . GLN A 1 93 ? -1.398 -9.295 -2.941 1.00 96.25 93 GLN A N 1
ATOM 758 C CA . GLN A 1 93 ? -0.394 -10.350 -2.915 1.00 96.25 93 GLN A CA 1
ATOM 759 C C . GLN A 1 93 ? 0.829 -9.918 -2.107 1.00 96.25 93 GLN A C 1
ATOM 761 O O . GLN A 1 93 ? 1.406 -8.853 -2.343 1.00 96.25 93 GLN A O 1
ATOM 766 N N . HIS A 1 94 ? 1.236 -10.786 -1.176 1.00 94.38 94 HIS A N 1
ATOM 767 C CA . HIS A 1 94 ? 2.466 -10.640 -0.396 1.00 94.38 94 HIS A CA 1
ATOM 768 C C . HIS A 1 94 ? 3.701 -10.562 -1.315 1.00 94.38 94 HIS A C 1
ATOM 770 O O . HIS A 1 94 ? 3.641 -10.893 -2.503 1.00 94.38 94 HIS A O 1
ATOM 776 N N . ILE A 1 95 ? 4.843 -10.149 -0.752 1.00 94.25 95 ILE A N 1
ATOM 777 C CA . ILE A 1 95 ? 6.136 -10.155 -1.436 1.00 94.25 95 ILE A CA 1
ATOM 778 C C . ILE A 1 95 ? 6.376 -11.479 -2.173 1.00 94.25 95 ILE A C 1
ATOM 780 O O . ILE A 1 95 ? 6.244 -12.560 -1.596 1.00 94.25 95 ILE A O 1
ATOM 784 N N . HIS A 1 96 ? 6.705 -11.372 -3.453 1.00 95.19 96 HIS A N 1
ATOM 785 C CA . HIS A 1 96 ? 6.995 -12.490 -4.342 1.00 95.19 96 HIS A CA 1
ATOM 786 C C . HIS A 1 96 ? 7.960 -12.035 -5.443 1.00 95.19 96 HIS A C 1
ATOM 788 O O . HIS A 1 96 ? 8.199 -10.839 -5.633 1.00 95.19 96 HIS A O 1
ATOM 794 N N . GLU A 1 97 ? 8.534 -12.989 -6.169 1.00 94.62 97 GLU A N 1
ATOM 795 C CA . GLU A 1 97 ? 9.385 -12.709 -7.325 1.00 94.62 97 GLU A CA 1
ATOM 796 C C . GLU A 1 97 ? 8.577 -12.843 -8.613 1.00 94.62 97 GLU A C 1
ATOM 798 O O . GLU A 1 97 ? 7.900 -13.848 -8.835 1.00 94.62 97 GLU A O 1
ATOM 803 N N . LYS A 1 98 ? 8.655 -11.831 -9.480 1.00 94.38 98 LYS A N 1
ATOM 804 C CA . LYS A 1 98 ? 8.141 -11.932 -10.850 1.00 94.38 98 LYS A CA 1
ATOM 805 C C . LYS A 1 98 ? 9.205 -12.529 -11.766 1.00 94.38 98 LYS A C 1
ATOM 807 O O . LYS A 1 98 ? 10.396 -12.522 -11.442 1.00 94.38 98 LYS A O 1
ATOM 812 N N . SER A 1 99 ? 8.784 -13.004 -12.938 1.00 92.06 99 SER A N 1
ATOM 813 C CA . SER A 1 99 ? 9.707 -13.425 -13.997 1.00 92.06 99 SER A CA 1
ATOM 814 C C . SER A 1 99 ? 10.755 -12.339 -14.285 1.00 92.06 99 SER A C 1
ATOM 816 O O . SER A 1 99 ? 10.443 -11.154 -14.138 1.00 92.06 99 SER A O 1
ATOM 818 N N . PRO A 1 100 ? 11.983 -12.709 -14.699 1.00 89.31 100 PRO A N 1
ATOM 819 C CA . PRO A 1 100 ? 13.022 -11.740 -15.022 1.00 89.31 100 PRO A CA 1
ATOM 820 C C . PRO A 1 100 ? 12.526 -10.689 -16.018 1.00 89.31 100 PRO A C 1
ATOM 822 O O . PRO A 1 100 ? 11.963 -11.020 -17.060 1.00 89.31 100 PRO A O 1
ATOM 825 N N . ILE A 1 101 ? 12.747 -9.418 -15.688 1.00 90.69 101 ILE A N 1
ATOM 826 C CA . ILE A 1 101 ? 12.350 -8.278 -16.516 1.00 90.69 101 ILE A CA 1
ATOM 827 C C . ILE A 1 101 ? 13.624 -7.676 -17.101 1.00 90.69 101 ILE A C 1
ATOM 829 O O . ILE A 1 101 ? 14.567 -7.376 -16.367 1.00 90.69 101 ILE A O 1
ATOM 833 N N . ALA A 1 102 ? 13.663 -7.500 -18.422 1.00 90.56 102 ALA A N 1
ATOM 834 C CA . ALA A 1 102 ? 14.823 -6.933 -19.101 1.00 90.56 102 ALA A CA 1
ATOM 835 C C . ALA A 1 102 ? 15.189 -5.555 -18.516 1.00 90.56 102 ALA A C 1
ATOM 837 O O . ALA A 1 102 ? 14.329 -4.696 -18.331 1.00 90.56 102 ALA A O 1
ATOM 838 N N . GLY A 1 103 ? 16.474 -5.356 -18.210 1.00 87.81 103 GLY A N 1
ATOM 839 C CA . GLY A 1 103 ? 16.987 -4.108 -17.634 1.00 87.81 103 GLY A CA 1
ATOM 840 C C . GLY A 1 103 ? 16.758 -3.938 -16.128 1.00 87.81 103 GLY A C 1
ATOM 841 O O . GLY A 1 103 ? 17.141 -2.909 -15.577 1.00 87.81 103 GLY A O 1
ATOM 842 N N . ARG A 1 104 ? 16.165 -4.926 -15.444 1.00 92.62 104 ARG A N 1
ATOM 843 C CA . ARG A 1 104 ? 15.907 -4.880 -14.003 1.00 92.62 104 ARG A CA 1
ATOM 844 C C . ARG A 1 104 ? 16.642 -6.001 -13.271 1.00 92.62 104 ARG A C 1
ATOM 846 O O . ARG A 1 104 ? 16.417 -7.175 -13.536 1.00 92.62 104 ARG A O 1
ATOM 853 N N . THR A 1 105 ? 17.469 -5.637 -12.294 1.00 91.38 105 THR A N 1
ATOM 854 C CA . THR A 1 105 ? 18.311 -6.587 -11.542 1.00 91.38 105 THR A CA 1
ATOM 855 C C . THR A 1 105 ? 17.541 -7.368 -10.472 1.00 91.38 105 THR A C 1
ATOM 857 O O . THR A 1 105 ? 17.970 -8.441 -10.061 1.00 91.38 105 THR A O 1
ATOM 860 N N . ASN A 1 106 ? 16.406 -6.849 -9.997 1.00 93.00 106 ASN A N 1
ATOM 861 C CA . ASN A 1 106 ? 15.584 -7.508 -8.979 1.00 93.00 106 ASN A CA 1
ATOM 862 C C . ASN A 1 106 ? 14.093 -7.365 -9.304 1.00 93.00 106 ASN A C 1
ATOM 864 O O . ASN A 1 106 ? 13.596 -6.244 -9.394 1.00 93.00 106 ASN A O 1
ATOM 868 N N . SER A 1 107 ? 13.376 -8.480 -9.430 1.00 94.06 107 SER A N 1
ATOM 869 C CA . SER A 1 107 ? 11.946 -8.541 -9.772 1.00 94.06 107 SER A CA 1
ATOM 870 C C . SER A 1 107 ? 11.026 -8.754 -8.562 1.00 94.06 107 SER A C 1
ATOM 872 O O . SER A 1 107 ? 9.858 -9.100 -8.734 1.00 94.06 107 SER A O 1
ATOM 874 N N . THR A 1 108 ? 11.526 -8.546 -7.341 1.00 95.19 108 THR A N 1
ATOM 875 C CA . THR A 1 108 ? 10.731 -8.684 -6.121 1.00 95.19 108 THR A CA 1
ATOM 876 C C . THR A 1 108 ? 9.689 -7.564 -6.031 1.00 95.19 108 THR A C 1
ATOM 878 O O . THR A 1 108 ? 10.021 -6.375 -6.124 1.00 95.19 108 THR A O 1
ATOM 881 N N . ALA A 1 109 ? 8.428 -7.941 -5.831 1.00 96.38 109 ALA A N 1
ATOM 882 C CA . ALA A 1 109 ? 7.289 -7.032 -5.830 1.00 96.38 109 ALA A CA 1
ATOM 883 C C . ALA A 1 109 ? 6.181 -7.482 -4.868 1.00 96.38 109 ALA A C 1
ATOM 885 O O . ALA A 1 109 ? 6.180 -8.614 -4.388 1.00 96.38 109 ALA A O 1
ATOM 886 N N . ILE A 1 110 ? 5.243 -6.575 -4.611 1.00 96.31 110 ILE A N 1
ATOM 887 C CA . ILE A 1 110 ? 3.914 -6.856 -4.058 1.00 96.31 110 ILE A CA 1
ATOM 888 C C . ILE A 1 110 ? 2.863 -6.512 -5.121 1.00 96.31 110 ILE A C 1
ATOM 890 O O . ILE A 1 110 ? 3.129 -5.678 -5.991 1.00 96.31 110 ILE A O 1
ATOM 894 N N . GLU A 1 111 ? 1.677 -7.113 -5.039 1.00 97.44 111 GLU A N 1
ATOM 895 C CA . GLU A 1 111 ? 0.518 -6.650 -5.815 1.00 97.44 111 GLU A CA 1
ATOM 896 C C . GLU A 1 111 ? -0.454 -5.928 -4.888 1.00 97.44 111 GLU A C 1
ATOM 898 O O . GLU A 1 111 ? -0.696 -6.352 -3.751 1.00 97.44 111 GLU A O 1
ATOM 903 N N . VAL A 1 112 ? -1.020 -4.830 -5.375 1.00 97.06 112 VAL A N 1
ATOM 904 C CA . VAL A 1 112 ? -1.922 -3.977 -4.602 1.00 97.06 112 VAL A CA 1
ATOM 905 C C . VAL A 1 112 ? -3.151 -3.634 -5.421 1.00 97.06 112 VAL A C 1
ATOM 907 O O . VAL A 1 112 ? -3.036 -3.370 -6.610 1.00 97.06 112 VAL A O 1
ATOM 910 N N . LEU A 1 113 ? -4.322 -3.626 -4.798 1.00 97.69 113 LEU A N 1
ATOM 911 C CA . LEU A 1 113 ? -5.536 -3.061 -5.375 1.00 97.69 113 LEU A CA 1
ATOM 912 C C . LEU A 1 113 ? -5.609 -1.593 -4.967 1.00 97.69 113 LEU A C 1
ATOM 914 O O . LEU A 1 113 ? -5.596 -1.289 -3.776 1.00 97.69 113 LEU A O 1
ATOM 918 N N . TYR A 1 114 ? -5.699 -0.688 -5.936 1.00 97.56 114 TYR A N 1
ATOM 919 C CA . TYR A 1 114 ? -6.083 0.692 -5.666 1.00 97.56 114 TYR A CA 1
ATOM 920 C C . TYR A 1 114 ? -7.610 0.761 -5.631 1.00 97.56 114 TYR A C 1
ATOM 922 O O . TYR A 1 114 ? -8.260 0.532 -6.646 1.00 97.56 114 TYR A O 1
ATOM 930 N N . GLU A 1 115 ? -8.201 1.011 -4.464 1.00 96.44 115 GLU A N 1
ATOM 931 C CA . GLU A 1 115 ? -9.654 0.918 -4.287 1.00 96.44 115 GLU A CA 1
ATOM 932 C C . GLU A 1 115 ? -10.345 2.171 -4.827 1.00 96.44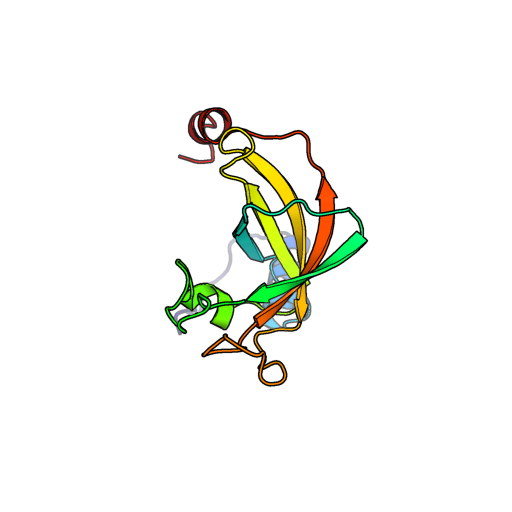 115 GLU A C 1
ATOM 934 O O . GLU A 1 115 ? -11.197 2.093 -5.710 1.00 96.44 115 GLU A O 1
ATOM 939 N N . HIS A 1 116 ? -9.979 3.340 -4.300 1.00 96.19 116 HIS A N 1
ATOM 940 C CA . HIS A 1 116 ? -10.618 4.601 -4.652 1.00 96.19 116 HIS A CA 1
ATOM 941 C C . HIS A 1 116 ? -9.732 5.812 -4.349 1.00 96.19 116 HIS A C 1
ATOM 943 O O . HIS A 1 116 ? -8.846 5.788 -3.486 1.00 96.19 116 HIS A O 1
ATOM 949 N N . HIS A 1 117 ? -10.024 6.904 -5.054 1.00 96.19 117 HIS A N 1
ATOM 950 C CA . HIS A 1 117 ? -9.487 8.219 -4.741 1.00 96.19 117 HIS A CA 1
ATOM 951 C C . HIS A 1 117 ? -10.107 8.773 -3.466 1.00 96.19 117 HIS A C 1
ATOM 953 O O . HIS A 1 117 ? -11.291 8.572 -3.193 1.00 96.19 117 HIS A O 1
ATOM 959 N N . ILE A 1 118 ? -9.329 9.572 -2.750 1.00 93.94 118 ILE A N 1
ATOM 960 C CA . ILE A 1 118 ? -9.857 10.462 -1.720 1.00 93.94 118 ILE A CA 1
ATOM 961 C C . ILE A 1 118 ? -9.678 11.911 -2.160 1.00 93.94 118 ILE A C 1
ATOM 963 O O . ILE A 1 118 ? -8.861 12.207 -3.033 1.00 93.94 118 ILE A O 1
ATOM 967 N N . THR A 1 119 ? -10.399 12.831 -1.520 1.00 92.06 119 THR A N 1
ATOM 968 C CA . THR A 1 119 ? -10.071 14.257 -1.624 1.00 92.06 119 THR A CA 1
ATOM 969 C C . THR A 1 119 ? -8.617 14.450 -1.185 1.00 92.06 119 THR A C 1
ATOM 971 O O . THR A 1 119 ? -8.308 14.094 -0.044 1.00 92.06 119 THR A O 1
ATOM 974 N N . PRO A 1 120 ? -7.725 14.983 -2.043 1.00 91.50 120 PRO A N 1
ATOM 975 C CA . PRO A 1 120 ? -6.310 15.063 -1.719 1.00 91.50 120 PRO A CA 1
ATOM 976 C C . PRO A 1 120 ? -6.046 15.815 -0.413 1.00 91.50 120 PRO A C 1
ATOM 978 O O . PRO A 1 120 ? -6.514 16.939 -0.220 1.00 91.50 120 PRO A O 1
ATOM 981 N N . LEU A 1 121 ? -5.278 15.194 0.483 1.00 91.50 121 LEU A N 1
ATOM 982 C CA . LEU A 1 121 ? -4.875 15.782 1.759 1.00 91.50 121 LEU A CA 1
ATOM 983 C C . LEU A 1 121 ? -3.377 16.066 1.744 1.00 91.50 121 LEU A C 1
ATOM 985 O O . LEU A 1 121 ? -2.564 15.143 1.816 1.00 91.50 121 LEU A O 1
ATOM 989 N N . THR A 1 122 ? -3.012 17.345 1.672 1.00 90.69 122 THR A N 1
ATOM 990 C CA . THR A 1 122 ? -1.609 17.775 1.654 1.00 90.69 122 THR A CA 1
ATOM 991 C C . THR A 1 122 ? -0.907 17.463 2.975 1.00 90.69 122 THR A C 1
ATOM 993 O O . THR A 1 122 ? -1.505 17.522 4.057 1.00 90.69 122 THR A O 1
ATOM 996 N N . LEU A 1 123 ? 0.402 17.215 2.917 1.00 84.31 123 LEU A N 1
ATOM 997 C CA . LEU A 1 123 ? 1.228 16.981 4.104 1.00 84.31 123 LEU A CA 1
ATOM 998 C C . LEU A 1 123 ? 1.160 18.159 5.094 1.00 84.31 123 LEU A C 1
ATOM 1000 O O . LEU A 1 123 ? 1.145 17.960 6.305 1.00 84.31 123 LEU A O 1
ATOM 1004 N N . SER A 1 124 ? 1.052 19.393 4.587 1.00 83.75 124 SER A N 1
ATOM 1005 C CA . SER A 1 124 ? 0.868 20.599 5.409 1.00 83.75 124 SER A CA 1
ATOM 1006 C C . SER A 1 124 ? -0.416 20.544 6.243 1.00 83.75 124 SER A C 1
ATOM 1008 O O . SER A 1 124 ? -0.408 20.919 7.416 1.00 83.75 124 SER A O 1
ATOM 1010 N N . THR A 1 125 ? -1.509 20.043 5.662 1.00 85.25 125 THR A N 1
ATOM 1011 C CA . THR A 1 125 ? -2.786 19.856 6.362 1.00 85.25 125 THR A CA 1
ATOM 1012 C C . THR A 1 125 ? -2.682 18.749 7.408 1.00 85.25 125 THR A C 1
ATOM 1014 O O . THR A 1 125 ? -3.082 18.954 8.554 1.00 85.25 125 THR A O 1
ATOM 1017 N N . LEU A 1 126 ? -2.074 17.612 7.056 1.00 84.62 126 LEU A N 1
ATOM 1018 C CA . LEU A 1 126 ? -1.888 16.485 7.977 1.00 84.62 126 LEU A CA 1
ATOM 1019 C C . LEU A 1 126 ? -1.013 16.862 9.182 1.00 84.62 126 LEU A C 1
ATOM 1021 O O . LEU A 1 126 ? -1.388 16.593 10.320 1.00 84.62 126 LEU A O 1
ATOM 1025 N N . ASN A 1 127 ? 0.089 17.582 8.960 1.00 81.44 127 ASN A N 1
ATOM 1026 C CA . ASN A 1 127 ? 1.011 18.015 10.018 1.00 81.44 127 ASN A CA 1
ATOM 1027 C C . ASN A 1 127 ? 0.394 19.013 11.011 1.00 81.44 127 ASN A C 1
ATOM 1029 O O . ASN A 1 127 ? 0.910 19.201 12.115 1.00 81.44 127 ASN A O 1
ATOM 1033 N N . LYS A 1 128 ? -0.689 19.697 10.628 1.00 84.50 128 LYS A N 1
ATOM 1034 C CA . LYS A 1 128 ? -1.433 20.604 11.514 1.00 84.50 128 LYS A CA 1
ATOM 1035 C C . LYS A 1 128 ? -2.481 19.871 12.349 1.00 84.50 128 LYS A C 1
ATOM 1037 O O . LYS A 1 128 ? -3.013 20.463 13.286 1.00 84.50 128 LYS A O 1
ATOM 1042 N N . HIS A 1 129 ? -2.776 18.610 12.036 1.00 79.81 129 HIS A N 1
ATOM 1043 C CA . HIS A 1 129 ? -3.809 17.858 12.725 1.00 79.81 129 HIS A CA 1
ATOM 1044 C C . HIS A 1 129 ? -3.332 17.431 14.128 1.00 79.81 129 HIS A C 1
ATOM 1046 O O . HIS A 1 129 ? -2.316 16.746 14.250 1.00 79.81 129 HIS A O 1
ATOM 1052 N N . PRO A 1 130 ? -4.064 17.773 15.205 1.00 71.19 130 PRO A N 1
ATOM 1053 C CA . PRO A 1 130 ? -3.596 17.596 16.584 1.00 71.19 130 PRO A CA 1
ATOM 1054 C C . PRO A 1 130 ? -3.411 16.132 17.003 1.00 71.19 130 PRO A C 1
ATOM 1056 O O . PRO A 1 130 ? -2.670 15.866 17.937 1.00 71.19 130 PRO A O 1
ATOM 1059 N N . LYS A 1 131 ? -4.067 15.184 16.320 1.00 75.31 131 LYS A N 1
ATOM 1060 C CA . LYS A 1 131 ? -3.937 13.737 16.585 1.00 75.31 131 LYS A CA 1
ATOM 1061 C C . LYS A 1 131 ? -2.807 13.042 15.806 1.00 75.31 131 LYS A C 1
ATOM 1063 O O . LYS A 1 131 ? -2.624 11.846 15.985 1.00 75.31 131 LYS A O 1
ATOM 1068 N N . LEU A 1 132 ? -2.125 13.749 14.899 1.00 64.50 132 LEU A N 1
ATOM 1069 C CA . LEU A 1 132 ? -1.015 13.215 14.091 1.00 64.50 132 LEU A CA 1
ATOM 1070 C C . LEU A 1 132 ? 0.350 13.780 14.527 1.00 64.50 132 LEU A C 1
ATOM 1072 O O . LEU A 1 132 ? 1.344 13.587 13.829 1.00 64.50 132 LEU A O 1
ATOM 1076 N N . LYS A 1 133 ? 0.381 14.488 15.663 1.00 50.84 133 LYS A N 1
ATOM 1077 C CA . LYS A 1 133 ? 1.591 14.952 16.344 1.00 50.84 133 LYS A CA 1
ATOM 1078 C C . LYS A 1 133 ? 1.873 14.108 17.576 1.00 50.84 133 LYS A C 1
ATOM 1080 O O . LYS A 1 133 ? 0.886 13.670 18.206 1.00 50.84 133 LYS A O 1
#

Foldseek 3Di:
DDDDDDDDDDDDPVVVVVVVCVVVVVDDDAAEDEDEDADDDDAFDKDKAAQADQARHGDPPSVVLQVFDFFHKYFYFHVVVQRWGWFIWTFHAHWDADDDDPSGPGRTTTMIHTHDTDDTDHPVNLVPDPVND

InterPro domains:
  IPR002740 EVE domain [PF01878] (34-132)
  IPR015947 PUA-like superfamily [SSF88697] (31-133)

pLDDT: mean 88.24, std 9.37, range [49.09, 97.69]

Organism: NCBI:txid29382

Secondary structure (DSSP, 8-state):
------PPPS--HHHHHHHHHHHTTSSPPPPEEEEE--S---TTEEEEEESB-TTSPBPTTHHHHTT--TT-EEEEEESTTTTEEEEEEEEEEEEEEPSP-TT-S--EEEEEEEEEEEEEEEHHHHHT-TT--